Protein AF-A0A7L4TNC7-F1 (afdb_monomer)

Sequence (98 aa):
MVEYKSGPGSISASTIKDQFIEHDLFNANSLDQIQWRMEGTGMTADKLKTWMKENRTSINNLSSNKKKVFFSGFDELDGITDINIDNFVNINYLNIFR

Nearest PDB structures (foldseek):
  4aw3-assembly1_B  TM=2.865E-01  e=1.621E+00  Micromonospora griseorubida
  2ygx-assembly4_D  TM=2.890E-01  e=7.496E+00  Micromonospora griseorubida

Radius of gyration: 12.85 Å; Cα contacts (8 Å, |Δi|>4): 106; chains: 1; bounding box: 26×30×38 Å

Mean predicted aligned error: 6.92 Å

Structure (mmCIF, N/CA/C/O backbone):
data_AF-A0A7L4TNC7-F1
#
_entry.id   AF-A0A7L4TNC7-F1
#
loop_
_atom_site.group_PDB
_atom_site.id
_atom_site.type_symbol
_atom_site.label_atom_id
_atom_site.label_alt_id
_atom_site.label_comp_id
_atom_site.label_asym_id
_atom_site.label_entity_id
_atom_site.label_seq_id
_atom_site.pdbx_PDB_ins_code
_atom_site.Cartn_x
_atom_site.Cartn_y
_atom_site.Cartn_z
_atom_site.occupancy
_atom_site.B_iso_or_equiv
_atom_site.auth_seq_id
_atom_site.auth_comp_id
_atom_site.auth_asym_id
_atom_site.auth_atom_id
_atom_site.pdbx_PDB_model_num
ATOM 1 N N . MET A 1 1 ? 2.828 -20.421 9.579 1.00 42.19 1 MET A N 1
ATOM 2 C CA . MET A 1 1 ? 2.337 -19.818 10.834 1.00 42.19 1 MET A CA 1
ATOM 3 C C . MET A 1 1 ? 2.082 -18.357 10.531 1.00 42.19 1 MET A C 1
ATOM 5 O O . MET A 1 1 ? 2.993 -17.713 10.033 1.00 42.19 1 MET A O 1
ATOM 9 N N . VAL A 1 2 ? 0.845 -17.890 10.685 1.00 48.06 2 VAL A N 1
ATOM 10 C CA . VAL A 1 2 ? 0.486 -16.487 10.438 1.00 48.06 2 VAL A CA 1
ATOM 11 C C . VAL A 1 2 ? 0.580 -15.763 11.777 1.00 48.06 2 VAL A C 1
ATOM 13 O O . VAL A 1 2 ? -0.062 -16.191 12.737 1.00 48.06 2 VAL A O 1
ATOM 16 N N . GLU A 1 3 ? 1.426 -14.738 11.871 1.00 46.22 3 GLU A N 1
ATOM 17 C CA . GLU A 1 3 ? 1.505 -13.895 13.064 1.00 46.22 3 GLU A CA 1
ATOM 18 C C . GLU A 1 3 ? 0.354 -12.889 13.059 1.00 46.22 3 GLU A C 1
ATOM 20 O O . GLU A 1 3 ? 0.202 -12.096 12.132 1.00 46.22 3 GLU A O 1
ATOM 25 N N . TYR A 1 4 ? -0.455 -12.913 14.115 1.00 50.56 4 TYR A N 1
ATOM 26 C CA . TYR A 1 4 ? -1.516 -11.937 14.339 1.00 50.56 4 TYR A CA 1
ATOM 27 C C . TYR A 1 4 ? -0.947 -10.782 15.169 1.00 50.56 4 TYR A C 1
ATOM 29 O O . TYR A 1 4 ? -0.644 -10.971 16.346 1.00 50.56 4 TYR A O 1
ATOM 37 N N . LYS A 1 5 ? -0.804 -9.585 14.584 1.00 56.25 5 LYS A N 1
ATOM 38 C CA . LYS A 1 5 ? -0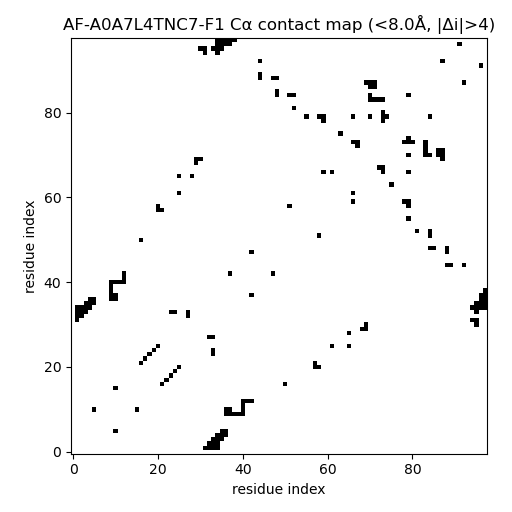.079 -8.460 15.217 1.00 56.25 5 LYS A CA 1
ATOM 39 C C . LYS A 1 5 ? -0.899 -7.594 16.179 1.00 56.25 5 LYS A C 1
ATOM 41 O O . LYS A 1 5 ? -0.439 -6.550 16.625 1.00 56.25 5 LYS A O 1
ATOM 46 N N . SER A 1 6 ? -2.097 -8.035 16.551 1.00 53.66 6 SER A N 1
ATOM 47 C CA . SER A 1 6 ? -3.000 -7.274 17.422 1.00 53.66 6 SER A CA 1
ATOM 48 C C . SER A 1 6 ? -3.761 -8.193 18.384 1.00 53.66 6 SER A C 1
ATOM 50 O O . SER A 1 6 ? -4.720 -8.871 17.993 1.00 53.66 6 SER A O 1
ATOM 52 N N . GLY A 1 7 ? -3.313 -8.202 19.642 1.00 44.88 7 GLY A N 1
ATOM 53 C CA . GLY A 1 7 ? -4.087 -8.618 20.816 1.00 44.88 7 GLY A CA 1
ATOM 54 C C . GLY A 1 7 ? -4.954 -7.465 21.356 1.00 44.88 7 GLY A C 1
ATOM 55 O O . GLY A 1 7 ? -4.965 -6.396 20.753 1.00 44.88 7 GLY A O 1
ATOM 56 N N . PRO A 1 8 ? -5.708 -7.663 22.455 1.00 39.56 8 PRO A N 1
ATOM 57 C CA . PRO A 1 8 ? -6.774 -6.758 22.891 1.00 39.56 8 PRO A CA 1
ATOM 58 C C . PRO A 1 8 ? -6.228 -5.358 23.203 1.00 39.56 8 PRO A C 1
ATOM 60 O O . PRO A 1 8 ? -5.512 -5.153 24.179 1.00 39.56 8 PRO A O 1
ATOM 63 N N . GLY A 1 9 ? -6.568 -4.412 22.332 1.00 47.81 9 GLY A N 1
ATOM 64 C CA . GLY A 1 9 ? -6.034 -3.056 22.314 1.00 47.81 9 GLY A CA 1
ATOM 65 C C . GLY A 1 9 ? -5.979 -2.576 20.871 1.00 47.81 9 GLY A C 1
ATOM 66 O O . GLY A 1 9 ? -5.037 -2.878 20.146 1.00 47.81 9 GLY A O 1
ATOM 67 N N . SER A 1 10 ? -7.029 -1.881 20.438 1.00 54.38 10 SER A N 1
ATOM 68 C CA . SER A 1 10 ? -7.125 -1.237 19.125 1.00 54.38 10 SER A CA 1
ATOM 69 C C . SER A 1 10 ? -5.833 -0.486 18.789 1.00 54.38 10 SER A C 1
ATOM 71 O O . SER A 1 10 ? -5.408 0.383 19.555 1.00 54.38 10 SER A O 1
ATOM 73 N N . ILE A 1 11 ? -5.208 -0.816 17.656 1.00 58.66 11 ILE A N 1
ATOM 74 C CA . ILE A 1 11 ? -3.980 -0.153 17.223 1.00 58.66 11 ILE A CA 1
ATOM 75 C C . ILE A 1 11 ? -4.325 1.275 16.782 1.00 58.66 11 ILE A C 1
ATOM 77 O O . ILE A 1 11 ? -5.251 1.489 16.005 1.00 58.66 11 ILE A O 1
ATOM 81 N N . SER A 1 12 ? -3.606 2.280 17.281 1.00 59.69 12 SER A N 1
ATOM 82 C CA . SER A 1 12 ? -3.851 3.664 16.863 1.00 59.69 12 SER A CA 1
ATOM 83 C C . SER A 1 12 ? -3.570 3.849 15.364 1.00 59.69 12 SER A C 1
ATOM 85 O O . SER A 1 12 ? -2.689 3.196 14.800 1.00 59.69 12 SER A O 1
ATOM 87 N N . ALA A 1 13 ? -4.274 4.777 14.709 1.00 60.03 13 ALA A N 1
ATOM 88 C CA . ALA A 1 13 ? -4.073 5.052 13.285 1.00 60.03 13 ALA A CA 1
ATOM 89 C C . ALA A 1 13 ? -2.632 5.468 12.941 1.00 60.03 13 ALA A C 1
ATOM 91 O O . ALA A 1 13 ? -2.214 5.249 11.812 1.00 60.03 13 ALA A O 1
ATOM 92 N N . SER A 1 14 ? -1.878 6.044 13.887 1.00 63.69 14 SER A N 1
ATOM 93 C CA . SER A 1 14 ? -0.447 6.348 13.743 1.00 63.69 14 SER A CA 1
ATOM 94 C C . SER A 1 14 ? 0.430 5.098 13.812 1.00 63.69 14 SER A C 1
ATOM 96 O O . SER A 1 14 ? 1.365 4.977 13.037 1.00 63.69 14 SER A O 1
ATOM 98 N N . THR A 1 15 ? 0.098 4.128 14.665 1.00 65.75 15 THR A N 1
ATOM 99 C CA . THR A 1 15 ? 0.857 2.874 14.791 1.00 65.75 15 THR A CA 1
ATOM 100 C C . THR A 1 15 ? 0.703 1.977 13.558 1.00 65.75 15 THR A C 1
ATOM 102 O O . THR A 1 15 ? 1.657 1.297 13.189 1.00 65.75 15 THR A O 1
ATOM 105 N N . ILE A 1 16 ? -0.448 2.032 12.868 1.00 66.19 16 ILE A N 1
ATOM 106 C CA . ILE A 1 16 ? -0.604 1.414 11.537 1.00 66.19 16 ILE A CA 1
ATOM 107 C C . ILE A 1 16 ? 0.452 1.957 10.571 1.00 66.19 16 ILE A C 1
ATOM 109 O O . ILE A 1 16 ? 0.998 1.194 9.783 1.00 66.19 16 ILE A O 1
ATOM 113 N N . LYS A 1 17 ? 0.775 3.253 10.644 1.00 65.69 17 LYS A N 1
ATOM 114 C CA . LYS A 1 17 ? 1.654 3.894 9.663 1.00 65.69 17 LYS A CA 1
ATOM 115 C C . LYS A 1 17 ? 3.073 3.348 9.726 1.00 65.69 17 LYS A C 1
ATOM 117 O O . LYS A 1 17 ? 3.590 2.851 8.727 1.00 65.69 17 LYS A O 1
ATOM 122 N N . ASP A 1 18 ? 3.650 3.398 10.917 1.00 67.50 18 ASP A N 1
ATOM 123 C CA . ASP A 1 18 ? 5.057 3.065 11.117 1.00 67.50 18 ASP A CA 1
ATOM 124 C C . ASP A 1 18 ? 5.270 1.549 11.019 1.00 67.50 18 ASP A C 1
ATOM 126 O O . ASP A 1 18 ? 6.227 1.071 10.419 1.00 67.50 18 ASP A O 1
ATOM 130 N N . GLN A 1 19 ? 4.338 0.748 11.542 1.00 73.19 19 GLN A N 1
ATOM 131 C CA . GLN A 1 19 ? 4.522 -0.703 11.574 1.00 73.19 19 GLN A CA 1
ATOM 132 C C . GLN A 1 19 ? 4.086 -1.396 10.275 1.00 73.19 19 GLN A C 1
ATOM 134 O O . GLN A 1 19 ? 4.694 -2.399 9.904 1.00 73.19 19 GLN A O 1
ATOM 139 N N . PHE A 1 20 ? 3.083 -0.895 9.543 1.00 76.62 20 PHE A N 1
ATOM 140 C CA . PHE A 1 20 ? 2.608 -1.594 8.344 1.00 76.62 20 PHE A CA 1
ATOM 141 C C . PHE A 1 20 ? 3.596 -1.503 7.180 1.00 76.62 20 PHE A C 1
ATOM 143 O O . PHE A 1 20 ? 3.971 -2.538 6.639 1.00 76.62 20 PHE A O 1
ATOM 150 N N . ILE A 1 21 ? 4.034 -0.302 6.777 1.00 70.88 21 ILE A N 1
ATOM 151 C CA . ILE A 1 21 ? 5.014 -0.187 5.685 1.00 70.88 21 ILE A CA 1
ATOM 152 C C . ILE A 1 21 ? 6.388 -0.586 6.209 1.00 70.88 21 ILE A C 1
ATOM 154 O O . ILE A 1 21 ? 6.939 -1.579 5.743 1.00 70.88 21 ILE A O 1
ATOM 158 N N . GLU A 1 22 ? 6.927 0.156 7.176 1.00 68.56 22 GLU A N 1
ATOM 159 C CA . GLU A 1 22 ? 8.362 0.117 7.492 1.00 68.56 22 GLU A CA 1
ATOM 160 C C . GLU A 1 22 ? 8.802 -1.178 8.171 1.00 68.56 22 GLU A C 1
ATOM 162 O O . GLU A 1 22 ? 9.966 -1.562 8.069 1.00 68.56 22 GLU A O 1
ATOM 167 N N . HIS A 1 23 ? 7.876 -1.884 8.817 1.00 73.69 23 HIS A N 1
ATOM 168 C CA . HIS A 1 23 ? 8.171 -3.156 9.453 1.00 73.69 23 HIS A CA 1
ATOM 169 C C . HIS A 1 23 ? 7.551 -4.334 8.697 1.00 73.69 23 HIS A C 1
ATOM 171 O O . HIS A 1 23 ? 8.269 -5.256 8.318 1.00 73.69 23 HIS A O 1
ATOM 177 N N . ASP A 1 24 ? 6.247 -4.335 8.432 1.00 78.44 24 ASP A N 1
ATOM 178 C CA . ASP A 1 24 ? 5.589 -5.537 7.913 1.00 78.44 24 ASP A CA 1
ATOM 179 C C . ASP A 1 24 ? 5.751 -5.698 6.405 1.00 78.44 24 ASP A C 1
ATOM 181 O O . ASP A 1 24 ? 6.190 -6.751 5.950 1.00 78.44 24 ASP A O 1
ATOM 185 N N . LEU A 1 25 ? 5.496 -4.654 5.619 1.00 80.00 25 LEU A N 1
ATOM 186 C CA . LEU A 1 25 ? 5.681 -4.680 4.168 1.00 80.00 25 LEU A CA 1
ATOM 187 C C . LEU A 1 25 ? 7.173 -4.835 3.816 1.00 80.00 25 LEU A C 1
ATOM 189 O O . LEU A 1 25 ? 7.542 -5.577 2.903 1.00 80.00 25 LEU A O 1
ATOM 193 N N . PHE A 1 26 ? 8.058 -4.192 4.584 1.00 76.56 26 PHE A N 1
ATOM 194 C CA . PHE A 1 26 ? 9.508 -4.307 4.419 1.00 76.56 26 PHE A CA 1
ATOM 195 C C . PHE A 1 26 ? 10.072 -5.674 4.810 1.00 76.56 26 PHE A C 1
ATOM 197 O O . PHE A 1 26 ? 11.051 -6.086 4.188 1.00 76.56 26 PHE A O 1
ATOM 204 N N . ASN A 1 27 ? 9.460 -6.427 5.731 1.00 79.00 27 ASN A N 1
ATOM 205 C CA . ASN A 1 27 ? 9.990 -7.725 6.180 1.00 79.00 27 ASN A CA 1
ATOM 206 C C . ASN A 1 27 ? 9.226 -8.945 5.643 1.00 79.00 27 ASN A C 1
ATOM 208 O O . ASN A 1 27 ? 9.821 -10.012 5.513 1.00 79.00 27 ASN A O 1
ATOM 212 N N . ALA A 1 28 ? 7.960 -8.807 5.248 1.00 81.44 28 ALA A N 1
ATOM 213 C CA . ALA A 1 28 ? 7.167 -9.919 4.734 1.00 81.44 28 ALA A CA 1
ATOM 214 C C . ALA A 1 28 ? 7.667 -10.413 3.368 1.00 81.44 28 ALA A C 1
ATOM 216 O O . ALA A 1 28 ? 8.097 -9.631 2.514 1.00 81.44 28 ALA A O 1
ATOM 217 N N . ASN A 1 29 ? 7.581 -11.725 3.156 1.00 80.75 29 ASN A N 1
ATOM 218 C CA . ASN A 1 29 ? 7.874 -12.373 1.877 1.00 80.75 29 ASN A CA 1
ATOM 219 C C . ASN A 1 29 ? 6.612 -12.555 1.018 1.00 80.75 29 ASN A C 1
ATOM 221 O O . ASN A 1 29 ? 6.718 -12.698 -0.197 1.00 80.75 29 ASN A O 1
ATOM 225 N N . SER A 1 30 ? 5.425 -12.534 1.632 1.00 81.62 30 SER A N 1
ATOM 226 C CA . SER A 1 30 ? 4.126 -12.554 0.950 1.00 81.62 30 SER A CA 1
ATOM 227 C C . SER A 1 30 ? 3.060 -11.810 1.762 1.00 81.62 30 SER A C 1
ATOM 229 O O . SER A 1 30 ? 3.215 -11.618 2.969 1.00 81.62 30 SER A O 1
ATOM 231 N N . LEU A 1 31 ? 1.964 -11.401 1.110 1.00 79.81 31 LEU A N 1
ATOM 232 C CA . LEU A 1 31 ? 0.856 -10.700 1.779 1.00 79.81 31 LEU A CA 1
ATOM 233 C C . LEU A 1 31 ? 0.125 -11.582 2.794 1.00 79.81 31 LEU A C 1
ATOM 235 O O . LEU A 1 31 ? -0.364 -11.069 3.792 1.00 79.81 31 LEU A O 1
ATOM 239 N N . ASP A 1 32 ? 0.127 -12.902 2.602 1.00 79.62 32 ASP A N 1
ATOM 240 C CA . ASP A 1 32 ? -0.491 -13.855 3.536 1.00 79.62 32 ASP A CA 1
ATOM 241 C C . ASP A 1 32 ? 0.180 -13.864 4.920 1.00 79.62 32 ASP A C 1
ATOM 243 O O . ASP A 1 32 ? -0.390 -14.358 5.894 1.00 79.62 32 ASP A O 1
ATOM 247 N N . GLN A 1 33 ? 1.407 -13.337 5.013 1.00 79.94 33 GLN A N 1
ATOM 248 C CA . GLN A 1 33 ? 2.138 -13.182 6.272 1.00 79.94 33 GLN A CA 1
ATOM 249 C C . GLN A 1 33 ? 1.741 -11.915 7.036 1.00 79.94 33 GLN A C 1
ATOM 251 O O . GLN A 1 33 ? 2.151 -11.756 8.184 1.00 79.94 33 GLN A O 1
ATOM 256 N N . ILE A 1 34 ? 0.962 -11.022 6.421 1.00 80.19 34 ILE A N 1
ATOM 257 C CA . ILE A 1 34 ? 0.567 -9.745 7.004 1.00 80.19 34 ILE A CA 1
ATOM 258 C C . ILE A 1 34 ? -0.912 -9.815 7.381 1.00 80.19 34 ILE A C 1
ATOM 260 O O . ILE A 1 34 ? -1.782 -9.909 6.518 1.00 80.19 34 ILE A O 1
ATOM 264 N N . GLN A 1 35 ? -1.203 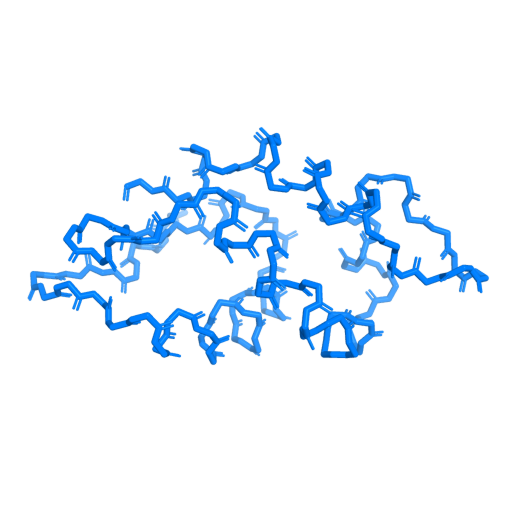-9.751 8.682 1.00 79.25 35 GLN A N 1
ATOM 265 C CA . GLN A 1 35 ? -2.570 -9.645 9.189 1.00 79.25 35 GLN A CA 1
ATOM 266 C C . GLN A 1 35 ? -2.678 -8.564 10.260 1.00 79.25 35 GLN A C 1
ATOM 268 O O . GLN A 1 35 ? -2.082 -8.654 11.335 1.00 79.25 35 GLN A O 1
ATOM 273 N N . TRP A 1 36 ? -3.490 -7.559 9.958 1.00 76.62 36 TRP A N 1
ATOM 274 C CA . TRP A 1 36 ? -3.744 -6.384 10.777 1.00 76.62 36 TRP A CA 1
ATOM 275 C C . TRP A 1 36 ? -5.197 -6.369 11.226 1.00 76.62 36 TRP A C 1
ATOM 277 O O . TRP A 1 36 ? -6.088 -6.419 10.382 1.00 76.62 36 TRP A O 1
ATOM 287 N N . ARG A 1 37 ? -5.461 -6.263 12.536 1.00 70.88 37 ARG A N 1
ATOM 288 C CA . ARG A 1 37 ? -6.822 -5.961 12.997 1.00 70.88 37 ARG A CA 1
ATOM 289 C C . ARG A 1 37 ? -7.019 -4.457 13.062 1.00 70.88 37 ARG A C 1
ATOM 291 O O . ARG A 1 37 ? -6.317 -3.769 13.802 1.00 70.88 37 ARG A O 1
ATOM 298 N N . MET A 1 38 ? -7.972 -3.960 12.288 1.00 70.19 38 MET A N 1
ATOM 299 C CA . MET A 1 38 ? -8.319 -2.542 12.209 1.00 70.19 38 MET A CA 1
ATOM 300 C C . MET A 1 38 ? -9.636 -2.213 12.922 1.00 70.19 38 MET A C 1
ATOM 302 O O . MET A 1 38 ? -10.092 -1.066 12.879 1.00 70.19 38 MET A O 1
ATOM 306 N N . GLU A 1 39 ? -10.233 -3.180 13.621 1.00 67.06 39 GLU A N 1
ATOM 307 C CA . GLU A 1 39 ? -11.415 -2.967 14.457 1.00 67.06 39 GLU A CA 1
ATOM 308 C C . GLU A 1 39 ? -11.199 -1.828 15.475 1.00 67.06 39 GLU A C 1
ATOM 310 O O . GLU A 1 39 ? -10.171 -1.739 16.148 1.00 67.06 39 GLU A O 1
ATOM 315 N N . GLY A 1 40 ? -12.164 -0.906 15.554 1.00 64.94 40 GLY A N 1
ATOM 316 C CA . GLY A 1 40 ? -12.119 0.248 16.461 1.00 64.94 40 GLY A CA 1
ATOM 317 C C . GLY A 1 40 ? -11.170 1.382 16.048 1.00 64.94 40 GLY A C 1
ATOM 318 O O . GLY A 1 40 ? -11.163 2.426 16.694 1.00 64.94 40 GLY A O 1
ATOM 319 N N . THR A 1 41 ? -10.406 1.232 14.961 1.00 69.38 41 THR A N 1
ATOM 320 C CA . THR A 1 41 ? -9.437 2.254 14.508 1.00 69.38 41 THR A CA 1
ATOM 321 C C . THR A 1 41 ? -10.056 3.327 13.608 1.00 69.38 41 THR A C 1
ATOM 323 O O . THR A 1 41 ? -9.480 4.398 13.410 1.00 69.38 41 THR A O 1
ATOM 326 N N . GLY A 1 42 ? -11.224 3.042 13.018 1.00 73.12 42 GLY A N 1
ATOM 327 C CA . GLY A 1 42 ? -11.856 3.905 12.016 1.00 73.12 42 GLY A CA 1
ATOM 328 C C . GLY A 1 42 ? -11.058 4.031 10.710 1.00 73.12 42 GLY A C 1
ATOM 329 O O . GLY A 1 42 ? -11.335 4.945 9.920 1.00 73.12 42 GLY A O 1
ATOM 330 N N . MET A 1 43 ? -10.064 3.162 10.490 1.00 76.50 43 MET A N 1
ATOM 331 C CA . MET A 1 43 ? -9.315 3.054 9.242 1.00 76.50 43 MET A CA 1
ATOM 332 C C . MET A 1 43 ? -10.201 2.395 8.181 1.00 76.50 43 MET A C 1
ATOM 334 O O . MET A 1 43 ? -10.738 1.313 8.396 1.00 76.50 43 MET A O 1
ATOM 338 N N . THR A 1 44 ? -10.384 3.074 7.051 1.00 85.88 44 THR A N 1
ATOM 339 C CA . THR A 1 44 ? -11.142 2.576 5.894 1.00 85.88 44 THR A CA 1
ATOM 340 C C . THR A 1 44 ? -10.193 2.315 4.731 1.00 85.88 44 THR A C 1
ATOM 342 O O . THR A 1 44 ? -9.075 2.835 4.720 1.00 85.88 44 THR A O 1
ATOM 345 N N . ALA A 1 45 ? -10.644 1.578 3.712 1.00 87.50 45 ALA A N 1
ATOM 346 C CA . ALA A 1 45 ? -9.867 1.367 2.490 1.00 87.50 45 ALA A CA 1
ATOM 347 C C . ALA A 1 45 ? -9.429 2.696 1.852 1.00 87.50 45 ALA A C 1
ATOM 349 O O . ALA A 1 45 ? -8.278 2.838 1.457 1.00 87.50 45 ALA A O 1
ATOM 350 N N . ASP A 1 46 ? -10.303 3.703 1.818 1.00 88.62 46 ASP A N 1
ATOM 351 C CA . ASP A 1 46 ? -9.960 5.002 1.232 1.00 88.62 46 ASP A CA 1
ATOM 352 C C . ASP A 1 46 ? -8.963 5.791 2.081 1.00 88.62 46 ASP A C 1
ATOM 354 O O . ASP A 1 46 ? -8.036 6.389 1.538 1.00 88.62 46 ASP A O 1
ATOM 358 N N . LYS A 1 47 ? -9.078 5.737 3.415 1.00 85.38 47 LYS A N 1
ATOM 359 C CA . LYS A 1 47 ? -8.065 6.329 4.302 1.00 85.38 47 LYS A CA 1
ATOM 360 C C . LYS A 1 47 ? -6.712 5.641 4.134 1.00 85.38 47 LYS A C 1
ATOM 362 O O . LYS A 1 47 ? -5.692 6.324 4.112 1.00 85.38 47 LYS A O 1
ATOM 367 N N . LEU A 1 48 ? -6.708 4.318 3.965 1.00 85.31 48 LEU A N 1
ATOM 368 C CA . LEU A 1 48 ? -5.494 3.551 3.711 1.00 85.31 48 LEU A CA 1
ATOM 369 C C . LEU A 1 48 ? -4.868 3.917 2.359 1.00 85.31 48 LEU A C 1
ATOM 371 O O . LEU A 1 48 ? -3.662 4.139 2.307 1.00 85.31 48 LEU A O 1
ATOM 375 N N . LYS A 1 49 ? -5.665 4.046 1.286 1.00 90.69 49 LYS A N 1
ATOM 376 C CA . LYS A 1 49 ? -5.180 4.514 -0.025 1.00 90.69 49 LYS A CA 1
ATOM 377 C C . LYS A 1 49 ? -4.518 5.875 0.101 1.00 90.69 49 LYS A C 1
ATOM 379 O O . LYS A 1 49 ? -3.359 6.014 -0.271 1.00 90.69 49 LYS A O 1
ATOM 384 N N . THR A 1 50 ? -5.228 6.861 0.653 1.00 90.25 50 THR A N 1
ATOM 385 C CA . THR A 1 50 ? -4.696 8.217 0.853 1.00 90.25 50 THR A CA 1
ATOM 386 C C . THR A 1 50 ? -3.380 8.173 1.615 1.00 90.25 50 THR A C 1
ATOM 388 O O . THR A 1 50 ? -2.390 8.747 1.171 1.00 90.25 50 THR A O 1
ATOM 391 N N . TRP A 1 51 ? -3.329 7.410 2.703 1.00 85.00 51 TRP A N 1
ATOM 392 C CA . TRP A 1 51 ? -2.120 7.284 3.501 1.00 85.00 51 TRP A CA 1
ATOM 393 C C . TRP A 1 51 ? -0.949 6.638 2.740 1.00 85.00 51 TRP A C 1
ATOM 395 O O . TRP A 1 51 ? 0.172 7.147 2.782 1.00 85.00 51 TRP A O 1
ATOM 405 N N . MET A 1 52 ? -1.185 5.544 2.011 1.00 87.31 52 MET A N 1
ATOM 406 C CA . MET A 1 52 ? -0.147 4.900 1.199 1.00 87.31 52 MET A CA 1
ATOM 407 C C . MET A 1 52 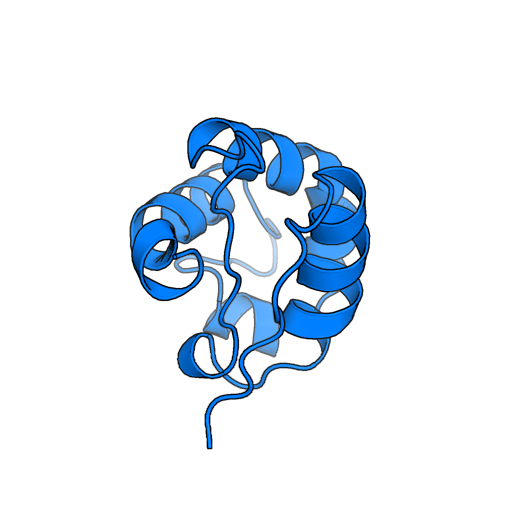? 0.381 5.843 0.111 1.00 87.31 52 MET A C 1
ATOM 409 O O . MET A 1 52 ? 1.573 5.821 -0.191 1.00 87.31 52 MET A O 1
ATOM 413 N N . LYS A 1 53 ? -0.481 6.702 -0.448 1.00 91.12 53 LYS A N 1
ATOM 414 C CA . LYS A 1 53 ? -0.097 7.725 -1.432 1.00 91.12 53 LYS A CA 1
ATOM 415 C C . LYS A 1 53 ? 0.774 8.813 -0.809 1.00 91.12 53 LYS A C 1
ATOM 417 O O . LYS A 1 53 ? 1.804 9.152 -1.384 1.00 91.12 53 LYS A O 1
ATOM 422 N N . GLU A 1 54 ? 0.420 9.293 0.383 1.00 88.44 54 GLU A N 1
ATOM 423 C CA . GLU A 1 54 ? 1.244 10.235 1.160 1.00 88.44 54 GLU A CA 1
ATOM 424 C C . GLU A 1 54 ? 2.629 9.655 1.495 1.00 88.44 54 GLU A C 1
ATOM 426 O O . GLU A 1 54 ? 3.614 10.386 1.541 1.00 88.44 54 GLU A O 1
ATOM 431 N N . ASN A 1 55 ? 2.721 8.333 1.676 1.00 84.62 55 ASN A N 1
ATOM 432 C CA . ASN A 1 55 ? 3.948 7.625 2.061 1.00 84.62 55 ASN A CA 1
ATOM 433 C C . ASN A 1 55 ? 4.595 6.870 0.892 1.00 84.62 55 ASN A C 1
ATOM 435 O O . ASN A 1 55 ? 5.431 5.985 1.089 1.00 84.62 55 ASN A O 1
ATOM 439 N N . ARG A 1 56 ? 4.246 7.236 -0.345 1.00 87.69 56 ARG A N 1
ATOM 440 C CA . ARG A 1 56 ? 4.737 6.584 -1.563 1.00 87.69 56 ARG A CA 1
ATOM 441 C C . ARG A 1 56 ? 6.261 6.529 -1.624 1.00 87.69 56 ARG A C 1
ATOM 443 O O . ARG A 1 56 ? 6.804 5.536 -2.093 1.00 87.69 56 ARG A O 1
ATOM 450 N N . THR A 1 57 ? 6.955 7.559 -1.142 1.00 86.69 57 THR A N 1
ATOM 451 C CA . THR A 1 57 ? 8.424 7.582 -1.086 1.00 86.69 57 THR A CA 1
ATOM 452 C C . THR A 1 57 ? 8.975 6.396 -0.292 1.00 86.69 57 THR A C 1
ATOM 454 O O . THR A 1 57 ? 9.854 5.694 -0.784 1.00 86.69 57 THR A O 1
ATOM 457 N N . SER A 1 58 ? 8.406 6.097 0.880 1.00 84.75 58 SER A N 1
ATOM 458 C CA . SER A 1 58 ? 8.803 4.942 1.695 1.00 84.75 58 SER A CA 1
ATOM 459 C C . SER A 1 58 ? 8.498 3.615 0.996 1.00 84.75 58 SER A C 1
ATOM 461 O O . SER A 1 58 ? 9.313 2.698 1.030 1.00 84.75 58 SER A O 1
ATOM 463 N N . ILE A 1 59 ? 7.373 3.521 0.280 1.00 86.69 59 ILE A N 1
ATOM 464 C CA . ILE A 1 59 ? 7.037 2.337 -0.531 1.00 86.69 59 ILE A CA 1
ATOM 465 C C . ILE A 1 59 ? 8.026 2.177 -1.698 1.00 86.69 59 ILE A C 1
ATOM 467 O O . ILE A 1 59 ? 8.476 1.074 -2.001 1.00 86.69 59 ILE A O 1
ATOM 471 N N . ASN A 1 60 ? 8.425 3.274 -2.340 1.00 87.69 60 ASN A N 1
ATOM 472 C CA . ASN A 1 60 ? 9.422 3.260 -3.407 1.00 87.69 60 ASN A CA 1
ATOM 473 C C . ASN A 1 60 ? 10.827 2.884 -2.915 1.00 87.69 60 ASN A C 1
ATOM 475 O O . ASN A 1 60 ? 11.629 2.420 -3.725 1.00 87.69 60 ASN A O 1
ATOM 479 N N . ASN A 1 61 ? 11.105 2.986 -1.614 1.00 88.31 61 ASN A N 1
ATOM 480 C CA . ASN A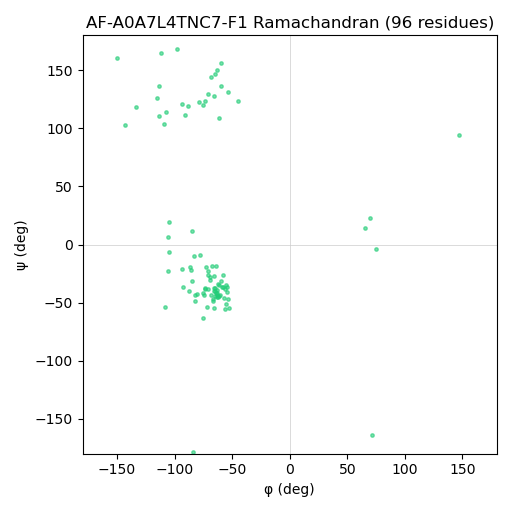 1 61 ? 12.349 2.501 -1.014 1.00 88.31 61 ASN A CA 1
ATOM 481 C C . ASN A 1 61 ? 12.372 0.977 -0.795 1.00 88.31 61 ASN A C 1
ATOM 483 O O . ASN A 1 61 ? 13.428 0.425 -0.484 1.00 88.31 61 ASN A O 1
ATOM 487 N N . LEU A 1 62 ? 11.247 0.272 -0.976 1.00 85.44 62 LEU A N 1
ATOM 488 C CA . LEU A 1 62 ? 11.245 -1.193 -1.018 1.00 85.44 62 LEU A CA 1
ATOM 489 C C . LEU A 1 62 ? 12.146 -1.697 -2.155 1.00 85.44 62 LEU A C 1
ATOM 491 O O . LEU A 1 62 ? 12.347 -1.024 -3.166 1.00 85.44 62 LEU A O 1
ATOM 495 N N . SER A 1 63 ? 12.6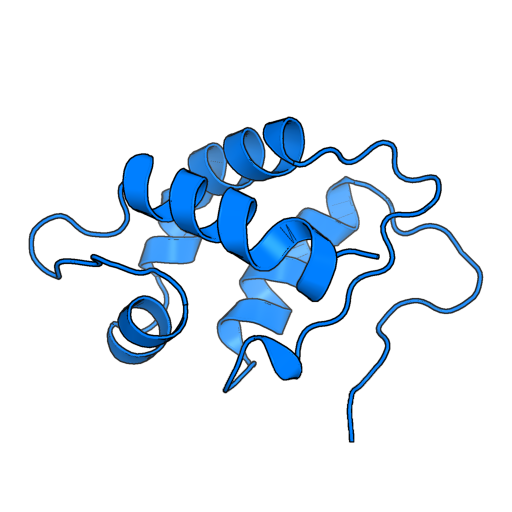45 -2.927 -2.045 1.00 87.62 63 SER A N 1
ATOM 496 C CA . SER A 1 63 ? 13.345 -3.554 -3.169 1.00 87.62 63 SER A CA 1
ATOM 497 C C . SER A 1 63 ? 12.389 -3.787 -4.346 1.00 87.62 63 SER A C 1
ATOM 499 O O . SER A 1 63 ? 11.207 -4.084 -4.151 1.00 87.62 63 SER A O 1
ATOM 501 N N . SER A 1 64 ? 12.887 -3.694 -5.585 1.00 88.50 64 SER A N 1
ATOM 502 C CA . SER A 1 64 ? 12.066 -3.909 -6.791 1.00 88.50 64 SER A CA 1
ATOM 503 C C . SER A 1 64 ? 11.358 -5.266 -6.782 1.00 88.50 64 SER A C 1
ATOM 505 O O . SER A 1 64 ? 10.207 -5.362 -7.198 1.00 88.50 64 SER A O 1
ATOM 507 N N . ASN A 1 65 ? 11.993 -6.302 -6.223 1.00 87.38 65 ASN A N 1
ATOM 508 C CA . ASN A 1 65 ? 11.374 -7.618 -6.063 1.00 87.38 65 ASN A CA 1
ATOM 509 C C . ASN A 1 65 ? 10.135 -7.567 -5.161 1.00 87.38 65 ASN A C 1
ATOM 511 O O . ASN A 1 65 ? 9.102 -8.119 -5.526 1.00 87.38 65 ASN A O 1
ATOM 515 N N . LYS A 1 66 ? 10.193 -6.863 -4.022 1.00 86.56 66 LYS A N 1
ATOM 516 C CA . LYS A 1 66 ? 9.022 -6.707 -3.144 1.00 86.56 66 LYS A CA 1
ATOM 517 C C . LYS A 1 66 ? 7.913 -5.919 -3.820 1.00 86.56 66 LYS A C 1
ATOM 519 O O . LYS A 1 66 ? 6.750 -6.298 -3.723 1.00 86.56 66 LYS A O 1
ATOM 524 N N . LYS A 1 67 ? 8.269 -4.867 -4.561 1.00 89.19 67 LYS A N 1
ATOM 525 C CA . LYS A 1 67 ? 7.284 -4.090 -5.319 1.00 89.19 67 LYS A CA 1
ATOM 526 C C . LYS A 1 67 ? 6.558 -4.954 -6.349 1.00 89.19 67 LYS A C 1
ATOM 528 O O . LYS A 1 67 ? 5.338 -4.909 -6.389 1.00 89.19 67 LYS A O 1
ATOM 533 N N . LYS A 1 68 ? 7.274 -5.810 -7.086 1.00 88.56 68 LYS A N 1
ATOM 534 C CA . LYS A 1 68 ? 6.678 -6.773 -8.034 1.00 88.56 68 LYS A CA 1
ATOM 535 C C . LYS A 1 68 ? 5.753 -7.792 -7.362 1.00 88.56 68 LYS A C 1
ATOM 537 O O . LYS A 1 68 ? 4.771 -8.200 -7.968 1.00 88.56 68 LYS A O 1
ATOM 542 N N . VAL A 1 69 ? 6.063 -8.206 -6.131 1.00 86.62 69 VAL A N 1
ATOM 543 C CA . VAL A 1 69 ? 5.239 -9.167 -5.376 1.00 86.62 69 VAL A CA 1
ATOM 544 C C . VAL A 1 69 ? 3.955 -8.519 -4.859 1.00 86.62 69 VAL A C 1
ATOM 546 O O . VAL A 1 69 ? 2.892 -9.129 -4.934 1.00 86.62 69 VAL A O 1
ATOM 549 N N . PHE A 1 70 ? 4.036 -7.300 -4.323 1.00 85.50 70 PHE A N 1
ATOM 550 C CA . PHE A 1 70 ? 2.901 -6.666 -3.649 1.00 85.50 70 PHE A CA 1
ATOM 551 C C . PHE A 1 70 ? 2.054 -5.790 -4.571 1.00 85.50 70 PHE A C 1
ATOM 553 O O . PHE A 1 70 ? 0.834 -5.764 -4.439 1.00 85.50 70 PHE A O 1
ATOM 560 N N . PHE A 1 71 ? 2.671 -5.089 -5.518 1.00 89.56 71 PHE A N 1
ATOM 561 C CA . PHE A 1 71 ? 2.005 -4.102 -6.358 1.00 89.56 71 PHE A CA 1
ATOM 562 C C . PHE A 1 71 ? 1.885 -4.611 -7.793 1.00 89.56 71 PHE A C 1
ATOM 564 O O . PHE A 1 71 ? 2.837 -4.590 -8.574 1.00 89.56 71 PHE A O 1
ATOM 571 N N . SER A 1 72 ? 0.677 -5.047 -8.151 1.00 87.06 72 SER A N 1
ATOM 572 C CA . SER A 1 72 ? 0.359 -5.447 -9.523 1.00 87.06 72 SER A CA 1
ATOM 573 C C . SER A 1 72 ? 0.568 -4.282 -10.497 1.00 87.06 72 SER A C 1
ATOM 575 O O . SER A 1 72 ? 0.182 -3.143 -10.213 1.00 87.06 72 SER A O 1
ATOM 577 N N . GLY A 1 73 ? 1.181 -4.577 -11.646 1.00 84.75 73 GLY A N 1
ATOM 578 C CA . GLY A 1 73 ? 1.489 -3.584 -12.677 1.00 84.75 73 GLY A CA 1
ATOM 579 C C . GLY A 1 73 ? 2.578 -2.586 -12.278 1.00 84.75 73 GLY A C 1
ATOM 580 O O . GL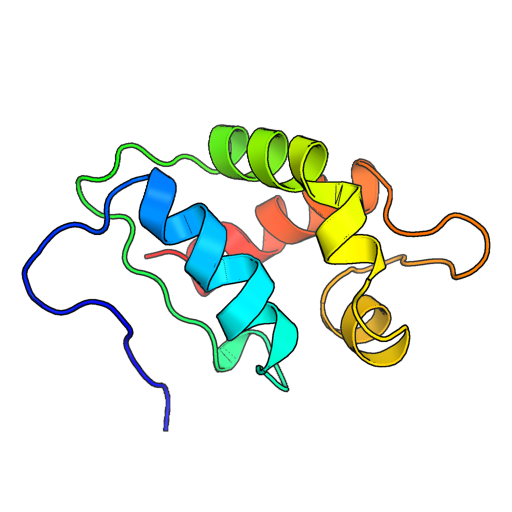Y A 1 73 ? 2.580 -1.473 -12.792 1.00 84.75 73 GLY A O 1
ATOM 581 N N . PHE A 1 74 ? 3.450 -2.934 -11.326 1.00 90.06 74 PHE A N 1
ATOM 582 C CA . PHE A 1 74 ? 4.634 -2.135 -11.017 1.00 90.06 74 PHE A CA 1
ATOM 583 C C . PHE A 1 74 ? 5.616 -2.140 -12.197 1.00 90.06 74 PHE A C 1
ATOM 585 O O . PHE A 1 74 ? 6.027 -3.208 -12.658 1.00 90.06 74 PHE A O 1
ATOM 592 N N . ASP A 1 75 ? 6.018 -0.943 -12.618 1.00 88.81 75 ASP A N 1
ATOM 593 C CA . ASP A 1 75 ? 7.068 -0.699 -13.604 1.00 88.81 75 ASP A CA 1
ATOM 594 C C . ASP A 1 75 ? 8.263 -0.006 -12.924 1.00 88.81 75 ASP A C 1
ATOM 596 O O . ASP A 1 75 ? 8.094 0.892 -12.095 1.00 88.81 75 ASP A O 1
ATOM 600 N N . GLU A 1 76 ? 9.486 -0.447 -13.227 1.00 86.06 76 GLU A N 1
ATOM 601 C CA . GLU A 1 76 ? 10.694 0.093 -12.590 1.00 86.06 76 GLU A CA 1
ATOM 602 C C . GLU A 1 76 ? 11.025 1.524 -13.028 1.00 86.06 76 GLU A C 1
ATOM 604 O O . GLU A 1 76 ? 11.646 2.251 -12.252 1.00 86.06 76 GLU A O 1
ATOM 609 N N . LEU A 1 77 ? 10.610 1.930 -14.230 1.00 86.25 77 LEU A N 1
ATOM 610 C CA . LEU A 1 77 ? 10.813 3.279 -14.754 1.00 86.25 77 LEU A CA 1
ATOM 611 C C . LEU A 1 77 ? 9.849 4.272 -14.099 1.00 86.25 77 LEU A C 1
ATOM 613 O O . LEU A 1 77 ? 10.265 5.368 -13.724 1.00 86.25 77 LEU A O 1
ATOM 617 N N . ASP A 1 78 ? 8.590 3.869 -13.921 1.00 85.69 78 ASP A N 1
ATOM 618 C CA . ASP A 1 78 ? 7.540 4.734 -13.369 1.00 85.69 78 ASP A CA 1
ATOM 619 C C . ASP A 1 78 ? 7.499 4.729 -11.832 1.00 85.69 78 ASP A C 1
ATOM 621 O O . ASP A 1 78 ? 6.992 5.663 -11.200 1.00 85.69 78 ASP A O 1
ATOM 625 N N . GLY A 1 79 ? 8.045 3.688 -11.200 1.00 88.69 79 GLY A N 1
ATOM 626 C CA . GLY A 1 79 ? 7.933 3.498 -9.761 1.00 88.69 79 GLY A CA 1
ATOM 627 C C . GLY A 1 79 ? 6.514 3.101 -9.335 1.00 88.69 79 GLY A C 1
ATOM 628 O O . GLY A 1 79 ? 5.679 2.670 -10.127 1.00 88.69 79 GLY A O 1
ATOM 629 N N . ILE A 1 80 ? 6.216 3.227 -8.040 1.00 91.94 80 ILE A N 1
ATOM 630 C CA . ILE A 1 80 ? 4.858 3.011 -7.526 1.00 91.94 80 ILE A CA 1
ATOM 631 C C . ILE A 1 80 ? 3.972 4.208 -7.875 1.00 91.94 80 ILE A C 1
ATOM 633 O O . ILE A 1 80 ? 4.220 5.330 -7.430 1.00 91.94 80 ILE A O 1
ATOM 637 N N . THR A 1 81 ? 2.900 3.951 -8.621 1.00 93.56 81 THR A N 1
ATOM 638 C CA . THR A 1 81 ? 1.877 4.938 -8.992 1.00 93.56 81 THR A CA 1
ATOM 639 C C . THR A 1 81 ? 0.648 4.867 -8.079 1.00 93.56 81 THR A C 1
ATOM 641 O O . THR A 1 81 ? 0.454 3.905 -7.331 1.00 93.56 81 THR A O 1
ATOM 644 N N . ASP A 1 82 ? -0.235 5.868 -8.170 1.00 92.44 82 ASP A N 1
ATOM 645 C CA . ASP A 1 82 ? -1.530 5.843 -7.473 1.00 92.44 82 ASP A CA 1
ATOM 646 C C . ASP A 1 82 ? -2.387 4.648 -7.880 1.00 92.44 82 ASP A C 1
ATOM 648 O O . ASP A 1 82 ? -3.040 4.053 -7.030 1.00 92.44 82 ASP A O 1
ATOM 652 N N . ILE A 1 83 ? -2.334 4.261 -9.157 1.00 93.44 83 ILE A N 1
ATOM 653 C CA . ILE A 1 83 ? -3.067 3.105 -9.679 1.00 93.44 83 ILE A CA 1
ATOM 654 C C . ILE A 1 83 ? -2.564 1.824 -9.012 1.00 93.44 83 ILE A C 1
ATOM 656 O O . ILE A 1 83 ? -3.370 0.981 -8.620 1.00 93.44 83 ILE A O 1
ATOM 660 N N . ASN A 1 84 ? -1.248 1.681 -8.824 1.00 93.19 84 ASN A N 1
ATOM 661 C CA . ASN A 1 84 ? -0.694 0.517 -8.133 1.00 93.19 84 ASN A CA 1
ATOM 662 C C . ASN A 1 84 ? -1.176 0.446 -6.677 1.00 93.19 84 ASN A C 1
ATOM 664 O O . ASN A 1 84 ? -1.535 -0.633 -6.207 1.00 93.19 84 ASN A O 1
ATOM 668 N N . ILE A 1 85 ? -1.212 1.584 -5.977 1.00 92.19 85 ILE A N 1
ATOM 669 C CA . ILE A 1 85 ? -1.686 1.670 -4.587 1.00 92.19 85 ILE A CA 1
ATOM 670 C C . ILE A 1 85 ? -3.185 1.375 -4.501 1.00 92.19 85 ILE A C 1
ATOM 672 O O . ILE A 1 85 ? -3.612 0.581 -3.664 1.00 92.19 85 ILE A O 1
ATOM 676 N N . ASP A 1 86 ? -3.985 1.975 -5.378 1.00 93.31 86 ASP A N 1
ATOM 677 C CA . ASP A 1 86 ? -5.432 1.782 -5.388 1.00 93.31 86 ASP A CA 1
ATOM 678 C C . ASP A 1 86 ? -5.785 0.323 -5.679 1.00 93.31 86 ASP A C 1
ATOM 680 O O . ASP A 1 8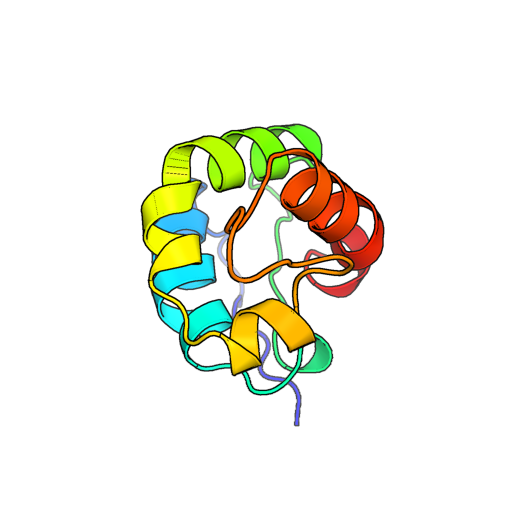6 ? -6.603 -0.263 -4.968 1.00 93.31 86 ASP A O 1
ATOM 684 N N . ASN A 1 87 ? -5.114 -0.294 -6.655 1.00 93.19 87 ASN A N 1
ATOM 685 C CA . ASN A 1 87 ? -5.268 -1.715 -6.953 1.00 93.19 87 ASN A CA 1
ATOM 686 C C . ASN A 1 87 ? -4.844 -2.589 -5.771 1.00 93.19 87 ASN A C 1
ATOM 688 O O . ASN A 1 87 ? -5.579 -3.503 -5.398 1.00 93.19 87 ASN A O 1
ATOM 692 N N . PHE A 1 88 ? -3.698 -2.292 -5.151 1.00 91.56 88 PHE A N 1
ATOM 693 C CA . PHE A 1 88 ? -3.221 -3.023 -3.981 1.00 91.56 88 PHE A CA 1
ATOM 694 C C . PHE A 1 88 ? -4.259 -3.024 -2.859 1.00 91.56 88 PHE A C 1
ATOM 696 O O . PHE A 1 88 ? -4.617 -4.093 -2.360 1.00 91.56 88 PHE A O 1
ATOM 703 N N . VAL A 1 89 ? -4.770 -1.848 -2.487 1.00 90.50 89 VAL A N 1
ATOM 704 C CA . VAL A 1 89 ? -5.750 -1.737 -1.407 1.00 90.50 89 VAL A CA 1
ATOM 705 C C . VAL A 1 89 ? -7.062 -2.405 -1.806 1.00 90.50 89 VAL A C 1
ATOM 707 O O . VAL A 1 89 ? -7.561 -3.231 -1.054 1.00 90.50 89 VAL A O 1
ATOM 710 N N . ASN A 1 90 ? -7.607 -2.126 -2.990 1.00 91.56 90 ASN A N 1
ATOM 711 C CA . ASN A 1 90 ? -8.897 -2.690 -3.404 1.00 91.56 90 ASN A CA 1
ATOM 712 C C . ASN A 1 90 ? -8.905 -4.227 -3.407 1.00 91.56 90 ASN A C 1
ATOM 714 O O . ASN A 1 90 ? -9.915 -4.830 -3.057 1.00 91.56 90 ASN A O 1
ATOM 718 N N . ILE A 1 91 ? -7.786 -4.853 -3.781 1.00 90.75 91 ILE A N 1
ATOM 719 C CA . ILE A 1 91 ? -7.666 -6.314 -3.852 1.00 90.75 91 ILE A CA 1
ATOM 720 C C . ILE A 1 91 ? -7.404 -6.918 -2.470 1.00 90.75 91 ILE A C 1
ATOM 722 O O . ILE A 1 91 ? -7.974 -7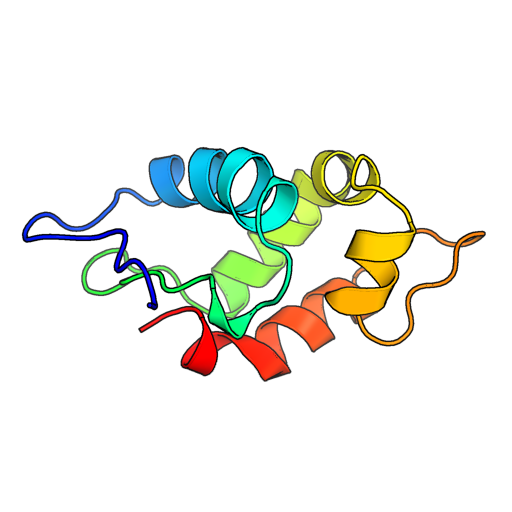.951 -2.122 1.00 90.75 91 ILE A O 1
ATOM 726 N N . ASN A 1 92 ? -6.530 -6.293 -1.681 1.00 87.44 92 ASN A N 1
ATOM 727 C CA . ASN A 1 92 ? -5.975 -6.933 -0.492 1.00 87.44 92 ASN A CA 1
ATOM 728 C C . ASN A 1 92 ? -6.569 -6.427 0.822 1.00 87.44 92 ASN A C 1
ATOM 730 O O . ASN A 1 92 ? -6.269 -7.010 1.863 1.00 87.44 92 ASN A O 1
ATOM 734 N N . TYR A 1 93 ? -7.415 -5.389 0.800 1.00 86.50 93 TYR A N 1
ATOM 735 C CA . TYR A 1 93 ? -7.906 -4.741 2.016 1.00 86.50 93 TYR A CA 1
ATOM 736 C C . TYR A 1 93 ? -8.525 -5.740 2.997 1.00 86.50 93 TYR A C 1
ATOM 738 O O . TYR A 1 93 ? -8.060 -5.847 4.119 1.00 86.50 93 TYR A O 1
ATOM 746 N N . LEU A 1 94 ? -9.500 -6.542 2.565 1.00 84.56 94 LEU A N 1
ATOM 747 C CA . LEU A 1 94 ? -10.178 -7.507 3.444 1.00 84.56 94 LEU A CA 1
ATOM 748 C C . LEU A 1 94 ? -9.316 -8.730 3.805 1.00 84.56 94 LEU A C 1
ATOM 750 O O . LEU A 1 94 ? -9.605 -9.436 4.772 1.00 84.56 94 LEU A O 1
ATOM 754 N N . ASN A 1 95 ? -8.269 -9.003 3.023 1.00 84.06 95 ASN A N 1
ATOM 755 C CA . ASN A 1 95 ? -7.384 -10.145 3.248 1.00 84.06 95 ASN A CA 1
ATOM 756 C C . ASN A 1 95 ? -6.332 -9.829 4.316 1.00 84.06 95 ASN A C 1
ATOM 758 O O . ASN A 1 95 ? -6.089 -10.652 5.199 1.00 84.06 95 ASN A O 1
ATOM 762 N N . ILE A 1 96 ? -5.751 -8.630 4.236 1.00 81.44 96 ILE A N 1
ATOM 763 C CA . ILE A 1 96 ? -4.700 -8.143 5.131 1.00 81.44 96 ILE A CA 1
ATOM 764 C C . ILE A 1 96 ? -5.303 -7.475 6.368 1.00 81.44 96 ILE A C 1
ATOM 766 O O . ILE A 1 96 ? -4.791 -7.659 7.470 1.00 81.44 96 ILE A O 1
ATOM 770 N N . PHE A 1 97 ? -6.384 -6.712 6.202 1.00 76.88 97 PHE A N 1
ATOM 771 C CA . PHE A 1 97 ? -6.962 -5.879 7.248 1.00 76.88 97 PHE A CA 1
ATOM 772 C C . PHE A 1 97 ? -8.345 -6.394 7.656 1.00 76.88 97 PHE A C 1
ATOM 774 O O . PHE A 1 97 ? -9.304 -6.322 6.885 1.00 76.88 97 PHE A O 1
ATOM 781 N N . ARG A 1 98 ? -8.433 -6.931 8.874 1.00 73.00 98 ARG A N 1
ATOM 782 C CA . ARG A 1 98 ? -9.634 -7.557 9.444 1.00 73.00 98 ARG A CA 1
ATOM 783 C C . ARG A 1 98 ? -10.233 -6.767 10.597 1.00 73.00 98 ARG A C 1
ATOM 785 O O . ARG A 1 98 ? -9.487 -6.029 11.278 1.00 73.00 98 ARG A O 1
#

pLDDT: mean 78.62, std 13.38, range [39.56, 93.56]

Solvent-accessible surface area (backbone a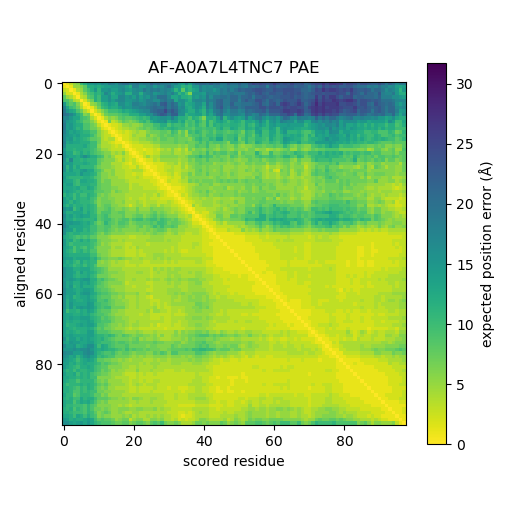toms only — not comparable to full-atom values): 5864 Å² total; per-residue (Å²): 136,70,60,74,79,59,66,100,64,64,52,51,72,67,56,51,54,59,44,44,51,74,45,43,61,67,65,49,93,50,68,84,57,45,40,43,58,45,60,92,41,82,71,43,70,67,57,48,39,55,51,51,61,77,42,38,68,65,60,58,69,46,55,70,68,56,43,58,74,64,24,65,88,58,42,87,89,77,43,79,46,69,67,29,45,47,51,35,42,74,73,38,40,75,74,31,44,77

Foldseek 3Di:
DADAPDDPDADEPVNCQCCVLVPPLQPDPALLNAAAENPPHPDDLVNQLVSCVVVQVSVQPHDPVSCVRQFPPADPVVGDDSVRSNVSSVVCVVVRYD

Secondary structure (DSSP, 8-state):
-------SS---HHHHHHHIIIIIIHH-SSGGG--B--TTS---HHHHHHHHHHTHHHHHTS-HHHHHHHSTT-BTTTBS-HHHHHHHHHHHHHHHB-